Protein AF-A0A699Z6Q1-F1 (afdb_monomer_lite)

InterPro domains:
  IPR018490 Cyclic nucleotide-binding domain superfamily [SSF51206] (8-83)
  IPR045319 Potassium channel KAT/AKT [PTHR45743] (1-83)

Radius of gyration: 18.36 Å; chains: 1; bounding box: 39×44×39 Å

pLDDT: mean 79.79, std 11.9, range [42.22, 92.56]

Foldseek 3Di:
DPPVVVVVLVVVLVVVLVVLVVVCVVVVPDPVVSVVVNVVSVVVSVVPDDPPCVVLVVDDPVVSVVVCCVVCVVVLCPDPVNVPVD

Sequence (86 aa):
MLIIKGDKRMERFRDKRTQLSSFAKKMAVPQVLTASMQEHLEMEHKSDQAPDEQVLSIYPSCLRRAVMRHIYGNALRMCYLFRWGR

Organism: Haematococcus lacustris (NCBI:txid44745)

Secondary structure (DSSP, 8-state):
--HHHHHHHHHHHHHHHHHHHHHHHHTT--HHHHHHHHHHHHHHHHT-PPPHHHHHTSS-HHHHHHHHHHHHHHHHHHSGGGSS--

Structure (mmCIF, N/CA/C/O backbone):
data_AF-A0A699Z6Q1-F1
#
_entry.id   AF-A0A699Z6Q1-F1
#
loop_
_atom_site.group_PDB
_atom_site.id
_atom_site.type_symbol
_atom_site.label_atom_id
_atom_site.label_alt_id
_atom_site.label_comp_id
_atom_site.label_asym_id
_atom_site.label_entity_id
_atom_site.label_se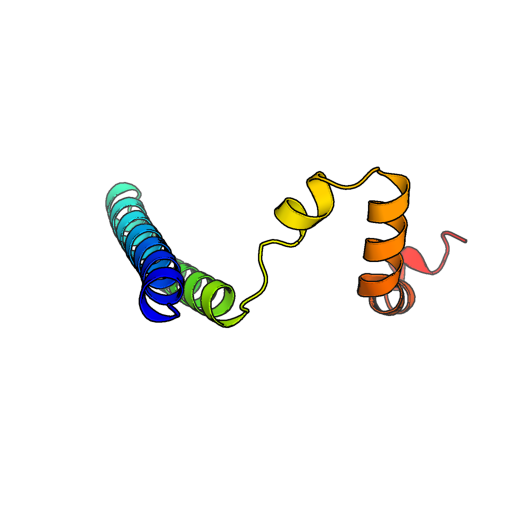q_id
_atom_site.pdbx_PDB_ins_code
_atom_site.Cartn_x
_atom_site.Cartn_y
_atom_site.Cartn_z
_atom_site.occupancy
_atom_site.B_iso_or_equiv
_atom_site.auth_seq_id
_atom_site.auth_comp_id
_atom_site.auth_asym_id
_atom_site.auth_atom_id
_atom_site.pdbx_PDB_model_num
ATOM 1 N N . MET A 1 1 ? 24.976 13.765 -0.267 1.00 42.22 1 MET A N 1
ATOM 2 C CA . MET A 1 1 ? 23.601 14.320 -0.279 1.00 42.22 1 MET A CA 1
ATOM 3 C C . MET A 1 1 ? 22.590 13.225 0.105 1.00 42.22 1 MET A C 1
ATOM 5 O O . MET A 1 1 ? 21.783 12.811 -0.711 1.00 42.22 1 MET A O 1
ATOM 9 N N . LEU A 1 2 ? 22.676 12.697 1.335 1.00 48.25 2 LEU A N 1
ATOM 10 C CA . LEU A 1 2 ? 21.844 11.578 1.829 1.00 48.25 2 LEU A CA 1
ATOM 11 C C . LEU A 1 2 ? 20.713 12.037 2.765 1.00 48.25 2 LEU A C 1
ATOM 13 O O . LEU A 1 2 ? 19.678 11.384 2.846 1.00 48.25 2 LEU A O 1
ATOM 17 N N . ILE A 1 3 ? 20.884 13.199 3.401 1.00 52.62 3 ILE A N 1
ATOM 18 C CA . ILE A 1 3 ? 19.953 13.737 4.402 1.00 52.62 3 ILE A CA 1
ATOM 19 C C . ILE A 1 3 ? 18.590 14.058 3.762 1.00 52.62 3 ILE A C 1
ATOM 21 O O . ILE A 1 3 ? 17.558 13.652 4.275 1.00 52.62 3 ILE A O 1
ATOM 25 N N . ILE A 1 4 ? 18.577 14.646 2.562 1.00 54.38 4 ILE A N 1
ATOM 26 C CA . ILE A 1 4 ? 17.350 15.124 1.893 1.00 54.38 4 ILE A CA 1
ATOM 27 C C . ILE A 1 4 ? 16.432 13.974 1.427 1.00 54.38 4 ILE A C 1
ATOM 29 O O . ILE A 1 4 ? 15.216 14.139 1.341 1.00 54.38 4 ILE A O 1
ATOM 33 N N . LYS A 1 5 ? 16.985 12.795 1.101 1.00 53.75 5 LYS A N 1
ATOM 34 C CA . LYS A 1 5 ? 16.191 11.661 0.589 1.00 53.75 5 LYS A CA 1
ATOM 35 C C . LYS A 1 5 ? 15.539 10.860 1.722 1.00 53.75 5 LYS A C 1
ATOM 37 O O . LYS A 1 5 ? 14.406 10.415 1.560 1.00 53.75 5 LYS A O 1
ATOM 42 N N . GLY A 1 6 ? 16.226 10.731 2.863 1.00 56.38 6 GLY A N 1
ATOM 43 C CA . GLY A 1 6 ? 15.653 10.163 4.088 1.00 56.38 6 GLY A CA 1
ATOM 44 C C . GLY A 1 6 ? 14.562 11.057 4.682 1.00 56.38 6 GLY A C 1
ATOM 45 O O . GLY A 1 6 ? 13.518 10.556 5.096 1.00 56.38 6 GLY A O 1
ATOM 46 N N . ASP A 1 7 ? 14.759 12.376 4.617 1.00 66.56 7 ASP A N 1
ATOM 47 C CA . ASP A 1 7 ? 13.826 13.359 5.173 1.00 66.56 7 ASP A CA 1
ATOM 48 C C . ASP A 1 7 ? 12.469 13.341 4.454 1.00 66.56 7 ASP A C 1
ATOM 50 O O . ASP A 1 7 ? 11.438 13.150 5.086 1.00 66.56 7 ASP A O 1
ATOM 54 N N . LYS A 1 8 ? 12.455 13.340 3.112 1.00 73.69 8 LYS A N 1
ATOM 55 C CA . LYS A 1 8 ? 11.208 13.241 2.321 1.00 73.69 8 LYS A CA 1
ATOM 56 C C . LYS A 1 8 ? 10.407 11.962 2.585 1.00 73.69 8 LYS A C 1
ATOM 58 O O . LYS A 1 8 ? 9.186 11.937 2.427 1.00 73.69 8 LYS A O 1
ATOM 63 N N . ARG A 1 9 ? 11.079 10.859 2.925 1.00 71.25 9 ARG A N 1
ATOM 64 C CA . ARG A 1 9 ? 10.421 9.576 3.220 1.00 71.25 9 ARG A CA 1
ATOM 65 C C . ARG A 1 9 ? 9.787 9.596 4.609 1.00 71.25 9 ARG A C 1
ATOM 67 O O . ARG A 1 9 ? 8.668 9.110 4.777 1.00 71.25 9 ARG A O 1
ATOM 74 N N . MET A 1 10 ? 10.490 10.182 5.573 1.00 76.88 10 MET A N 1
ATOM 75 C CA . MET A 1 10 ? 10.001 10.401 6.931 1.00 76.88 10 MET A CA 1
ATOM 76 C C . MET A 1 10 ? 8.862 11.431 6.964 1.00 76.88 10 MET A C 1
ATOM 78 O O . MET A 1 10 ? 7.871 11.223 7.658 1.00 76.88 10 MET A O 1
ATOM 82 N N . GLU A 1 11 ? 8.960 12.494 6.167 1.00 82.31 11 GLU A N 1
ATOM 83 C CA . GLU A 1 11 ? 7.925 13.511 5.956 1.00 82.31 11 GLU A CA 1
ATOM 84 C C . GLU A 1 11 ? 6.622 12.865 5.470 1.00 82.31 11 GLU A C 1
ATOM 86 O O . GLU A 1 11 ? 5.609 12.918 6.162 1.00 82.31 11 GLU A O 1
ATOM 91 N N . ARG A 1 12 ? 6.672 12.100 4.369 1.00 82.19 12 ARG A N 1
ATOM 92 C CA . ARG A 1 12 ? 5.502 11.367 3.849 1.00 82.19 12 ARG A CA 1
ATOM 93 C C . ARG A 1 12 ? 4.901 10.395 4.863 1.00 82.19 12 ARG A C 1
ATOM 95 O O . ARG A 1 12 ? 3.688 10.197 4.885 1.00 82.19 12 ARG A O 1
ATOM 102 N N . PHE A 1 13 ? 5.734 9.745 5.673 1.00 82.38 13 PHE A N 1
ATOM 103 C CA . PHE A 1 13 ? 5.264 8.853 6.732 1.00 82.38 13 PHE A CA 1
ATOM 104 C C . PHE A 1 13 ? 4.517 9.622 7.829 1.00 82.38 13 PHE A C 1
ATOM 106 O O . PHE A 1 13 ? 3.422 9.217 8.229 1.00 82.38 13 PHE A O 1
ATOM 113 N N . ARG A 1 14 ? 5.065 10.757 8.276 1.00 85.62 14 ARG A N 1
ATOM 114 C CA . ARG A 1 14 ? 4.420 11.648 9.251 1.00 85.62 14 ARG A CA 1
ATOM 115 C C . ARG A 1 14 ? 3.102 12.207 8.721 1.00 85.62 14 ARG A C 1
ATOM 117 O O . ARG A 1 14 ? 2.115 12.210 9.461 1.00 85.62 14 ARG A O 1
ATOM 124 N N . ASP A 1 15 ? 3.052 12.585 7.449 1.00 88.69 15 ASP A N 1
ATOM 125 C CA . ASP A 1 15 ? 1.831 13.061 6.797 1.00 88.69 15 ASP A CA 1
ATOM 126 C C . ASP A 1 15 ? 0.751 11.980 6.787 1.00 88.69 15 ASP A C 1
ATOM 128 O O . ASP A 1 15 ? -0.362 12.211 7.264 1.00 88.69 15 ASP A O 1
ATOM 132 N N . LYS A 1 16 ? 1.088 10.764 6.332 1.00 86.75 16 LYS A N 1
ATOM 133 C CA . LYS A 1 16 ? 0.156 9.626 6.328 1.00 86.75 16 LYS A CA 1
ATOM 134 C C . LYS A 1 16 ? -0.349 9.293 7.735 1.00 86.75 16 LYS A C 1
ATOM 136 O O . LYS A 1 16 ? -1.542 9.062 7.914 1.00 86.75 16 LYS A O 1
ATOM 141 N N . ARG A 1 17 ? 0.520 9.314 8.753 1.00 87.81 17 ARG A N 1
ATOM 142 C CA . ARG A 1 17 ? 0.125 9.078 10.155 1.00 87.81 17 ARG A CA 1
ATOM 143 C C . ARG A 1 17 ? -0.834 10.157 10.669 1.00 87.81 17 ARG A C 1
ATOM 145 O O . ARG A 1 17 ? -1.797 9.847 11.371 1.00 87.81 17 ARG A O 1
ATOM 152 N N . THR A 1 18 ? -0.600 11.413 10.296 1.00 90.56 18 THR A N 1
ATOM 153 C CA . THR A 1 18 ? -1.459 12.545 10.673 1.00 90.56 18 THR A CA 1
ATOM 154 C C . THR A 1 18 ? -2.823 12.461 9.987 1.00 90.56 18 THR A C 1
ATOM 156 O O . THR A 1 18 ? -3.851 12.633 10.642 1.00 90.56 18 THR A O 1
ATOM 159 N N . GLN A 1 19 ? -2.845 12.114 8.698 1.00 90.69 19 GLN A N 1
ATOM 160 C CA . GLN A 1 19 ? -4.072 11.870 7.934 1.00 90.69 19 GLN A CA 1
ATOM 161 C C . GLN A 1 19 ? -4.872 10.684 8.483 1.00 90.69 19 GLN A C 1
ATOM 163 O O . GLN A 1 19 ? -6.094 10.747 8.571 1.00 90.69 19 GLN A O 1
ATOM 168 N N . LEU A 1 20 ? -4.199 9.615 8.912 1.00 88.62 20 LEU A N 1
ATOM 169 C CA . LEU A 1 20 ? -4.862 8.465 9.519 1.00 88.62 20 LEU A CA 1
ATOM 170 C C . LEU A 1 20 ? -5.516 8.830 10.857 1.00 88.62 20 LEU A C 1
ATOM 172 O O . LEU A 1 20 ? -6.645 8.432 11.130 1.00 88.62 20 LEU A O 1
ATOM 176 N N . SER A 1 21 ? -4.833 9.640 11.669 1.00 88.19 21 SER A N 1
ATOM 177 C CA . SER A 1 21 ? -5.378 10.162 12.926 1.00 88.19 21 SER A CA 1
ATOM 178 C C . SER A 1 21 ? -6.591 11.071 12.697 1.00 88.19 21 SER A C 1
ATOM 180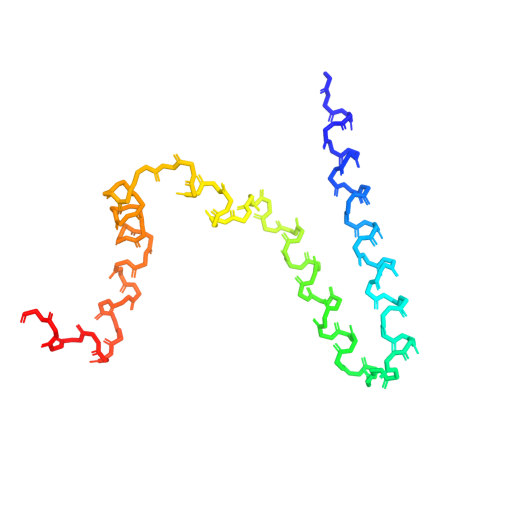 O O . SER A 1 21 ? -7.597 10.948 13.398 1.00 88.19 21 SER A O 1
ATOM 182 N N . SER A 1 22 ? -6.543 11.958 11.697 1.00 90.12 22 SER A N 1
ATOM 183 C CA . SER A 1 22 ? -7.681 12.826 11.371 1.00 90.12 22 SER A CA 1
ATOM 184 C C . SER A 1 22 ? -8.863 12.036 10.801 1.00 90.12 22 SER A C 1
ATOM 186 O O . SER A 1 22 ? -10.006 12.297 11.179 1.00 90.12 22 SER A O 1
ATOM 188 N N . PHE A 1 23 ? -8.601 11.023 9.974 1.00 90.00 23 PHE A N 1
ATOM 189 C CA . PHE A 1 23 ? -9.613 10.100 9.465 1.00 90.00 23 PHE A CA 1
ATOM 190 C C . PHE A 1 23 ? -10.279 9.305 10.591 1.00 90.00 23 PHE A C 1
ATOM 192 O O . PHE A 1 23 ? -11.507 9.289 10.679 1.00 90.00 23 PHE A O 1
ATOM 199 N N . ALA A 1 24 ? -9.487 8.710 11.486 1.00 88.94 24 ALA A N 1
ATOM 200 C CA . ALA A 1 24 ? -9.994 7.928 12.609 1.00 88.94 24 ALA A CA 1
ATOM 201 C C . ALA A 1 24 ? -10.912 8.761 13.515 1.00 88.94 24 ALA A C 1
ATOM 203 O O . ALA A 1 24 ? -11.986 8.299 13.900 1.00 88.94 24 ALA A O 1
ATOM 204 N N . LYS A 1 25 ? -10.534 10.021 13.779 1.00 89.12 25 LYS A N 1
ATOM 205 C CA . LYS A 1 25 ? -11.361 10.976 14.531 1.00 89.12 25 LYS A CA 1
ATOM 206 C C . LYS A 1 25 ? -12.650 11.340 13.796 1.00 89.12 25 LYS A C 1
ATOM 208 O O . LYS A 1 25 ? -13.707 11.366 14.413 1.00 89.12 25 LYS A O 1
ATOM 213 N N . LYS A 1 26 ? -12.575 11.611 12.488 1.00 92.56 26 LYS A N 1
ATOM 214 C CA . LYS A 1 26 ? -13.734 12.021 11.679 1.00 92.56 26 LYS A CA 1
ATOM 215 C C . LYS A 1 26 ? -14.766 10.903 11.523 1.00 92.56 26 LYS A C 1
ATOM 217 O O . LYS A 1 26 ? -15.959 11.176 11.521 1.00 92.56 26 LYS A O 1
ATOM 222 N N . MET A 1 27 ? -14.303 9.666 11.374 1.00 90.25 27 MET A N 1
ATOM 223 C CA . MET A 1 27 ? -15.143 8.494 11.102 1.00 90.25 27 MET A CA 1
ATOM 224 C C . MET A 1 27 ? -15.481 7.692 12.369 1.00 90.25 27 MET A C 1
ATOM 226 O O . MET A 1 27 ? -16.065 6.620 12.255 1.00 90.25 27 MET A O 1
ATOM 230 N N . ALA A 1 28 ? -15.105 8.185 13.558 1.00 88.75 28 ALA A N 1
ATOM 231 C CA . ALA A 1 28 ? -15.284 7.499 14.843 1.00 88.75 28 ALA A CA 1
ATOM 232 C C . ALA A 1 28 ? -14.797 6.035 14.812 1.00 88.75 28 ALA A C 1
ATOM 234 O O . ALA A 1 28 ? -15.463 5.118 15.295 1.00 88.75 28 ALA A O 1
ATOM 235 N N . VAL A 1 29 ? -13.627 5.812 14.206 1.00 87.56 29 VAL A N 1
ATOM 236 C CA . VAL A 1 29 ? -13.056 4.472 14.046 1.00 87.56 29 VAL A CA 1
ATOM 237 C C . VAL A 1 29 ? -12.706 3.903 15.427 1.00 87.56 29 VAL A C 1
ATOM 239 O O . VAL A 1 29 ? -12.081 4.602 16.230 1.00 87.56 29 VAL A O 1
ATOM 242 N N . PRO A 1 30 ? -13.052 2.635 15.725 1.00 91.56 30 PRO A N 1
ATOM 243 C CA . PRO A 1 30 ? -12.688 2.001 16.985 1.00 91.56 30 PRO A CA 1
ATOM 244 C C . PRO A 1 30 ? -11.181 2.068 17.255 1.00 91.56 30 PRO A C 1
ATOM 246 O O . PRO A 1 30 ? -10.359 1.924 16.345 1.00 91.56 30 PRO A O 1
ATOM 249 N N . GLN A 1 31 ? -10.806 2.238 18.524 1.00 86.00 31 GLN A N 1
ATOM 250 C CA . GLN A 1 31 ? -9.397 2.368 18.922 1.00 86.00 31 GLN A CA 1
ATOM 251 C C . GLN A 1 31 ? -8.567 1.142 18.521 1.00 86.00 31 GLN A C 1
ATOM 253 O O . GLN A 1 31 ? -7.441 1.289 18.057 1.00 86.00 31 GLN A O 1
ATOM 258 N N . VAL A 1 32 ? -9.158 -0.053 18.610 1.00 90.06 32 VAL A N 1
ATOM 259 C CA . VAL A 1 32 ? -8.526 -1.318 18.204 1.00 90.06 32 VAL A CA 1
ATOM 260 C C . VAL A 1 32 ? -8.176 -1.314 16.713 1.00 90.06 32 VAL A C 1
ATOM 262 O O . VAL A 1 32 ? -7.056 -1.648 16.333 1.00 90.06 32 VAL A O 1
ATOM 265 N N . LEU A 1 33 ? -9.108 -0.876 15.862 1.00 88.12 33 LEU A N 1
ATOM 266 C CA . LEU A 1 33 ? -8.878 -0.792 14.421 1.00 88.12 33 LEU A CA 1
ATOM 267 C C . LEU A 1 33 ? -7.855 0.301 14.091 1.00 88.12 33 LEU A C 1
ATOM 269 O O . LEU A 1 33 ? -6.966 0.090 13.274 1.00 88.12 33 LEU A O 1
ATOM 273 N N . THR A 1 34 ? -7.917 1.437 14.787 1.00 88.88 34 THR A N 1
ATOM 274 C CA . THR A 1 34 ? -6.938 2.523 14.633 1.00 88.88 34 THR A CA 1
ATOM 275 C C . THR A 1 34 ? -5.519 2.057 14.973 1.00 88.88 34 THR A C 1
ATOM 277 O O . THR A 1 34 ? -4.583 2.393 14.250 1.00 88.88 34 THR A O 1
ATOM 280 N N . ALA A 1 35 ? -5.355 1.256 16.031 1.00 88.62 35 ALA A N 1
ATOM 281 C CA . ALA A 1 35 ? -4.066 0.684 16.413 1.00 88.62 35 ALA A CA 1
ATOM 282 C C . ALA A 1 35 ? -3.529 -0.273 15.336 1.00 88.62 35 ALA A C 1
ATOM 284 O O . ALA A 1 35 ? -2.388 -0.125 14.906 1.00 88.62 35 ALA A O 1
ATOM 285 N N . SER A 1 36 ? -4.374 -1.175 14.824 1.00 90.56 36 SER A N 1
ATOM 286 C CA . SER A 1 36 ? -3.997 -2.086 13.733 1.00 90.56 36 SER A CA 1
ATOM 287 C C . SER A 1 36 ? -3.592 -1.332 12.458 1.00 90.56 36 SER A C 1
ATOM 289 O O . SER A 1 36 ? -2.598 -1.666 11.814 1.00 90.56 36 SER A O 1
ATOM 291 N N . MET A 1 37 ? -4.307 -0.258 12.115 1.00 89.06 37 MET A N 1
ATOM 292 C CA . MET A 1 37 ? -3.964 0.573 10.961 1.00 89.06 37 MET A CA 1
ATOM 293 C C . MET A 1 37 ? -2.628 1.311 11.140 1.00 89.06 37 MET A C 1
ATOM 295 O O . MET A 1 37 ? -1.878 1.464 10.176 1.00 89.06 37 MET A O 1
ATOM 299 N N . GLN A 1 38 ? -2.313 1.767 12.356 1.00 88.81 38 GLN A N 1
ATOM 300 C CA . GLN A 1 38 ? -1.018 2.381 12.662 1.00 88.81 38 GLN A CA 1
ATOM 301 C C . GLN A 1 38 ? 0.122 1.366 12.564 1.00 88.81 38 GLN A C 1
ATOM 303 O O . GLN A 1 38 ? 1.142 1.665 11.947 1.00 88.81 38 GLN A O 1
ATOM 308 N N . GLU A 1 39 ? -0.069 0.164 13.106 1.00 88.81 39 GLU A N 1
ATOM 309 C CA . GLU A 1 39 ? 0.908 -0.924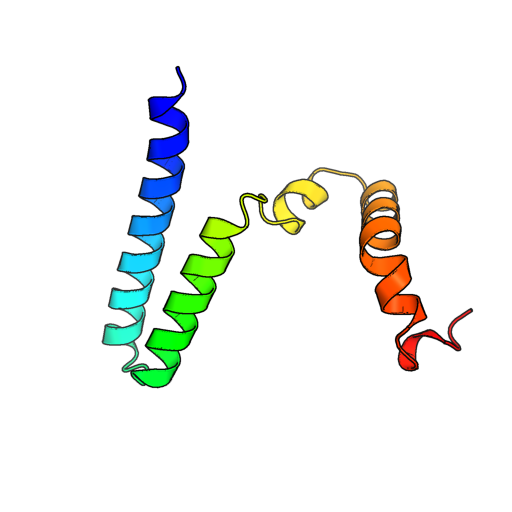 13.031 1.00 88.81 39 GLU A CA 1
ATOM 310 C C . GLU A 1 39 ? 1.212 -1.307 11.576 1.00 88.81 39 GLU A C 1
ATOM 312 O O . GLU A 1 39 ? 2.375 -1.409 11.182 1.00 88.81 39 GLU A O 1
ATOM 317 N N . HIS A 1 40 ? 0.179 -1.433 10.740 1.00 88.31 40 HIS A N 1
ATOM 318 C CA . HIS A 1 40 ? 0.351 -1.698 9.313 1.00 88.31 40 HIS A CA 1
ATOM 319 C C . HIS A 1 40 ? 1.173 -0.603 8.612 1.00 88.31 40 HIS A C 1
ATOM 321 O O . HIS A 1 40 ? 2.089 -0.900 7.845 1.00 88.31 40 HIS A O 1
ATOM 327 N N . LEU A 1 41 ? 0.895 0.665 8.922 1.00 86.62 41 LEU A N 1
ATOM 328 C CA . LEU A 1 41 ? 1.593 1.818 8.351 1.00 86.62 41 LEU A CA 1
ATOM 329 C C . LEU A 1 41 ? 3.073 1.867 8.787 1.00 86.62 41 LEU A C 1
ATOM 331 O O . LEU A 1 41 ? 3.942 2.253 8.002 1.00 86.62 41 LEU A O 1
ATOM 335 N N . GLU A 1 42 ? 3.382 1.428 10.009 1.00 86.12 42 GLU A N 1
ATOM 336 C CA . GLU A 1 42 ? 4.756 1.257 10.496 1.00 86.12 42 GLU A CA 1
ATOM 337 C C . GLU A 1 42 ? 5.489 0.100 9.805 1.00 86.12 42 GLU A C 1
ATOM 339 O O . GLU A 1 42 ? 6.661 0.250 9.447 1.00 86.12 42 GLU A O 1
ATOM 344 N N . MET A 1 43 ? 4.815 -1.030 9.572 1.00 84.56 43 MET A N 1
ATOM 345 C CA . MET A 1 43 ? 5.384 -2.158 8.827 1.00 84.56 43 MET A CA 1
ATOM 346 C C . MET A 1 43 ? 5.694 -1.788 7.374 1.00 84.56 43 MET A C 1
ATOM 348 O O . MET A 1 43 ? 6.805 -2.037 6.905 1.00 84.56 43 MET A O 1
ATOM 352 N N . GLU A 1 44 ? 4.765 -1.122 6.685 1.00 81.88 44 GLU A N 1
ATOM 353 C CA . GLU A 1 44 ? 4.979 -0.597 5.330 1.00 81.88 44 GLU A CA 1
ATOM 354 C C . GLU A 1 44 ? 6.200 0.334 5.263 1.00 81.88 44 GLU A C 1
ATOM 356 O O . GLU A 1 44 ? 7.018 0.245 4.347 1.00 81.88 44 GLU A O 1
ATOM 361 N N . HIS A 1 45 ? 6.376 1.213 6.256 1.00 77.88 45 HIS A N 1
ATOM 362 C CA . HIS A 1 45 ? 7.535 2.103 6.297 1.00 77.88 45 HIS A CA 1
ATOM 363 C C . HIS A 1 45 ? 8.851 1.355 6.554 1.00 77.88 45 HIS A C 1
ATOM 365 O O . HIS A 1 45 ? 9.880 1.694 5.966 1.00 77.88 45 HIS A O 1
ATOM 371 N N . LYS A 1 46 ? 8.847 0.317 7.393 1.00 77.88 46 LYS A N 1
ATOM 372 C CA . LYS A 1 46 ? 10.041 -0.510 7.641 1.00 77.88 46 LYS A CA 1
ATOM 373 C C . LYS A 1 46 ? 10.440 -1.356 6.432 1.00 77.88 46 LYS A C 1
ATOM 375 O O . LYS A 1 46 ? 11.622 -1.632 6.273 1.00 77.88 46 LYS A O 1
ATOM 380 N N . SER A 1 47 ? 9.486 -1.714 5.571 1.00 70.94 47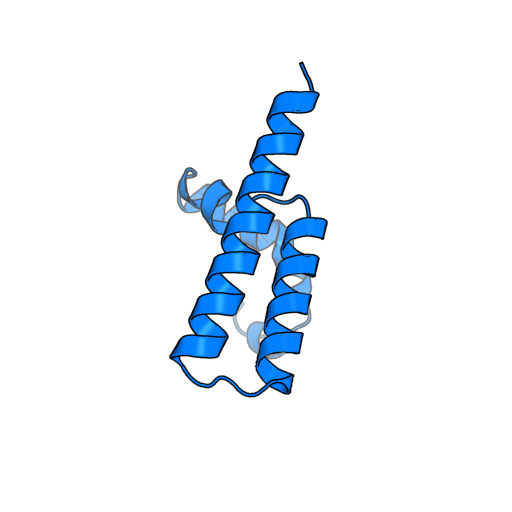 SER A N 1
ATOM 381 C CA . SER A 1 47 ? 9.709 -2.598 4.420 1.00 70.94 47 SER A CA 1
ATOM 382 C C . SER A 1 47 ? 10.694 -2.049 3.368 1.00 70.94 47 SER A C 1
ATOM 384 O O . SER A 1 47 ? 11.212 -2.825 2.581 1.00 70.94 47 SER A O 1
ATOM 386 N N . ASP A 1 48 ? 11.008 -0.743 3.350 1.00 59.72 48 ASP A N 1
ATOM 387 C CA . ASP A 1 48 ? 11.913 -0.031 2.398 1.00 59.72 48 ASP A CA 1
ATOM 388 C C . ASP A 1 48 ? 11.620 -0.197 0.891 1.00 59.72 48 ASP A C 1
ATOM 390 O O . ASP A 1 48 ? 12.093 0.586 0.070 1.00 59.72 48 ASP A O 1
ATOM 394 N N . GLN A 1 49 ? 10.765 -1.142 0.515 1.00 60.81 49 GLN A N 1
ATOM 395 C CA . GLN A 1 49 ? 10.325 -1.378 -0.847 1.00 60.81 49 GLN A CA 1
ATOM 396 C C . GLN A 1 49 ? 9.352 -0.268 -1.266 1.00 60.81 49 GLN A C 1
ATOM 398 O O . GLN A 1 49 ? 8.419 0.092 -0.540 1.00 60.81 49 GLN A O 1
ATOM 403 N N . ALA A 1 50 ? 9.566 0.288 -2.460 1.00 61.78 50 ALA A N 1
ATOM 404 C CA . ALA A 1 50 ? 8.497 0.994 -3.155 1.00 61.78 50 ALA A CA 1
ATOM 405 C C . ALA A 1 50 ? 7.349 -0.001 -3.387 1.00 61.78 50 ALA A C 1
ATOM 407 O O . ALA A 1 50 ? 7.636 -1.176 -3.611 1.00 61.78 50 ALA A O 1
ATOM 408 N N . PRO A 1 51 ? 6.076 0.430 -3.344 1.00 64.69 51 PRO A N 1
ATOM 409 C CA . PRO A 1 51 ? 4.973 -0.492 -3.570 1.00 64.69 51 PRO A CA 1
ATOM 410 C C . PRO A 1 51 ? 5.182 -1.192 -4.916 1.00 64.69 51 PRO A C 1
ATOM 412 O O . PRO A 1 51 ? 5.348 -0.519 -5.939 1.00 64.69 51 PRO A O 1
ATOM 415 N N . ASP A 1 52 ? 5.202 -2.527 -4.905 1.00 65.81 52 ASP A N 1
ATOM 416 C CA . ASP A 1 52 ? 5.528 -3.359 -6.073 1.00 65.81 52 ASP A CA 1
ATOM 417 C C . ASP A 1 52 ? 4.697 -2.954 -7.295 1.00 65.81 52 ASP A C 1
ATOM 419 O O . ASP A 1 52 ? 5.190 -2.895 -8.419 1.00 65.81 52 ASP A O 1
ATOM 423 N N . GLU A 1 53 ? 3.443 -2.569 -7.072 1.00 65.69 53 GLU A N 1
ATOM 424 C CA . GLU A 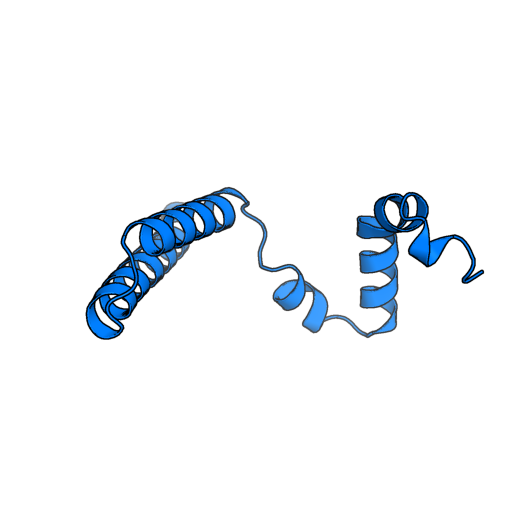1 53 ? 2.523 -2.088 -8.100 1.00 65.69 53 GLU A CA 1
ATOM 425 C C . GLU A 1 53 ? 3.003 -0.798 -8.796 1.00 65.69 53 GLU A C 1
ATOM 427 O O . GLU A 1 53 ? 2.899 -0.662 -10.019 1.00 65.69 53 GLU A O 1
ATOM 432 N N . GLN A 1 54 ? 3.618 0.130 -8.057 1.00 71.50 54 GLN A N 1
ATOM 433 C CA . GLN A 1 54 ? 4.167 1.364 -8.620 1.00 71.50 54 GLN A CA 1
ATOM 434 C C . GLN A 1 54 ? 5.419 1.094 -9.461 1.00 71.50 54 GLN A C 1
ATOM 436 O O . GLN A 1 54 ? 5.599 1.719 -10.502 1.00 71.50 54 GLN A O 1
ATOM 441 N N . VAL A 1 55 ? 6.258 0.139 -9.056 1.00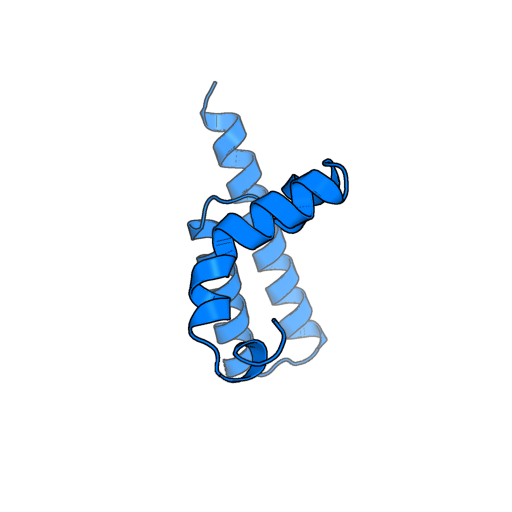 75.38 55 VAL A N 1
ATOM 442 C CA . VAL A 1 55 ? 7.464 -0.235 -9.812 1.00 75.38 55 VAL A CA 1
ATOM 443 C C . VAL A 1 55 ? 7.095 -1.036 -11.063 1.00 75.38 55 VAL A C 1
ATOM 445 O O . VAL A 1 55 ? 7.638 -0.812 -12.145 1.00 75.38 55 VAL A O 1
ATOM 448 N N . LEU A 1 56 ? 6.142 -1.958 -10.938 1.00 78.25 56 LEU A N 1
ATOM 449 C CA . LEU A 1 56 ? 5.772 -2.906 -11.987 1.00 78.25 56 LEU A CA 1
ATOM 450 C C . LEU A 1 56 ? 4.816 -2.335 -13.041 1.00 78.25 56 LEU A C 1
ATOM 452 O O . LEU A 1 56 ? 4.684 -2.914 -14.126 1.00 78.25 56 LEU A O 1
ATOM 456 N N . SER A 1 57 ? 4.141 -1.221 -12.751 1.00 79.94 57 SER A N 1
ATOM 457 C CA . SER A 1 57 ? 3.218 -0.568 -13.689 1.00 79.94 57 SER A CA 1
ATOM 458 C C . SER A 1 57 ? 3.931 0.039 -14.902 1.00 79.94 57 SER A C 1
ATOM 460 O O . SER A 1 57 ? 3.372 0.023 -15.997 1.00 79.94 57 SER A O 1
ATOM 462 N N . ILE A 1 58 ? 5.187 0.469 -14.739 1.00 86.88 58 ILE A N 1
ATOM 463 C CA . ILE A 1 58 ? 6.023 1.059 -15.799 1.00 86.88 58 ILE A CA 1
ATOM 464 C C . ILE A 1 58 ? 6.411 0.010 -16.857 1.00 86.88 58 ILE A C 1
ATOM 466 O O . ILE A 1 58 ? 6.606 0.329 -18.029 1.00 86.88 58 ILE A O 1
ATOM 470 N N . TYR A 1 59 ? 6.507 -1.261 -16.460 1.00 83.06 59 TYR A N 1
ATOM 471 C CA . TYR A 1 59 ? 6.955 -2.333 -17.343 1.00 83.06 59 TYR A CA 1
ATOM 472 C C . TYR A 1 59 ? 5.809 -2.941 -18.167 1.00 83.06 59 TYR A C 1
ATOM 474 O O . TYR A 1 59 ? 4.690 -3.074 -17.667 1.00 83.06 59 TYR A O 1
ATOM 482 N N . PRO A 1 60 ? 6.079 -3.407 -19.402 1.00 88.94 60 PRO A N 1
ATOM 483 C CA . PRO A 1 60 ? 5.129 -4.165 -20.213 1.00 88.94 60 PRO A CA 1
ATOM 484 C C . PRO A 1 60 ? 4.568 -5.404 -19.503 1.00 88.94 60 PRO A C 1
ATOM 486 O O . PRO A 1 60 ? 5.232 -6.042 -18.681 1.00 88.94 60 PRO A O 1
ATOM 489 N N . SER A 1 61 ? 3.355 -5.810 -19.894 1.00 86.44 61 SER A N 1
ATOM 490 C CA . SER A 1 61 ? 2.619 -6.911 -19.251 1.00 86.44 61 SER A CA 1
ATOM 491 C C . SER A 1 61 ? 3.387 -8.240 -19.221 1.00 86.44 61 SER A C 1
ATOM 493 O O . SER A 1 61 ? 3.256 -9.002 -18.264 1.00 86.44 61 SER A O 1
ATOM 495 N N . CYS A 1 62 ? 4.229 -8.518 -20.221 1.00 86.88 62 CYS A N 1
ATOM 496 C CA . CYS A 1 62 ? 5.061 -9.722 -20.266 1.00 86.88 62 CYS A CA 1
ATOM 497 C C . CYS A 1 62 ? 6.120 -9.755 -19.157 1.00 86.88 62 CYS A C 1
ATOM 499 O O . CYS A 1 62 ? 6.241 -10.769 -18.471 1.00 86.88 62 CYS A O 1
ATOM 501 N N . LEU A 1 63 ? 6.835 -8.646 -18.940 1.00 85.81 63 LEU A N 1
ATOM 502 C CA . LEU A 1 63 ? 7.845 -8.543 -17.883 1.00 85.81 63 LEU A CA 1
ATOM 503 C C . LEU A 1 63 ? 7.193 -8.575 -16.503 1.00 85.81 63 LEU A C 1
ATOM 505 O O . LEU A 1 63 ? 7.642 -9.312 -15.631 1.00 85.81 63 LEU A O 1
ATOM 509 N N . ARG A 1 64 ? 6.064 -7.879 -16.337 1.00 86.56 64 ARG A N 1
ATOM 510 C CA . ARG A 1 64 ? 5.283 -7.920 -15.096 1.00 86.56 64 ARG A CA 1
ATOM 511 C C . ARG A 1 64 ? 4.879 -9.344 -14.717 1.00 86.56 64 ARG A C 1
ATOM 513 O O . ARG A 1 64 ? 5.086 -9.761 -13.584 1.00 86.56 64 ARG A O 1
ATOM 520 N N . ARG A 1 65 ? 4.360 -10.122 -15.674 1.00 85.62 65 ARG A N 1
ATOM 521 C CA . ARG A 1 65 ? 4.008 -11.537 -15.457 1.00 85.62 65 ARG A CA 1
ATOM 522 C C . ARG A 1 65 ? 5.222 -12.397 -15.103 1.00 85.62 65 ARG A C 1
ATOM 524 O O . ARG A 1 65 ? 5.095 -13.282 -14.262 1.00 85.62 65 ARG A O 1
ATOM 531 N N . ALA A 1 66 ? 6.374 -12.158 -15.731 1.00 86.75 66 ALA A N 1
ATOM 532 C CA . ALA A 1 66 ? 7.601 -12.898 -15.444 1.00 86.75 66 ALA A CA 1
ATOM 533 C C . ALA A 1 66 ? 8.112 -12.625 -14.021 1.00 86.75 66 ALA A C 1
ATOM 535 O O . ALA A 1 66 ? 8.395 -13.572 -13.288 1.00 86.75 66 ALA A O 1
ATOM 536 N N . VAL A 1 67 ? 8.145 -11.355 -13.607 1.00 86.81 67 VAL A N 1
ATOM 537 C CA . VAL A 1 67 ? 8.556 -10.948 -12.255 1.00 86.81 67 VAL A CA 1
ATOM 538 C C . VAL A 1 67 ? 7.595 -11.502 -11.203 1.00 86.81 67 VAL A C 1
ATOM 540 O O . VAL A 1 67 ? 8.035 -12.163 -10.266 1.00 86.81 67 VAL A O 1
ATOM 543 N N . MET A 1 68 ? 6.282 -11.351 -11.402 1.00 84.00 68 MET A N 1
ATOM 544 C CA . MET A 1 68 ? 5.275 -11.915 -10.492 1.00 84.00 68 MET A CA 1
ATOM 545 C C . MET A 1 68 ? 5.400 -13.438 -10.363 1.00 84.00 68 MET A C 1
ATOM 547 O O . MET A 1 68 ? 5.315 -13.983 -9.265 1.00 84.00 68 MET A O 1
ATOM 551 N N . ARG A 1 69 ? 5.648 -14.145 -11.474 1.00 85.50 69 ARG A N 1
ATOM 552 C CA . ARG A 1 69 ? 5.877 -15.597 -11.457 1.00 85.50 69 ARG A CA 1
ATOM 553 C C . ARG A 1 69 ? 7.161 -15.968 -10.718 1.00 85.50 69 ARG A C 1
ATOM 555 O O . ARG A 1 69 ? 7.200 -17.031 -10.111 1.00 85.50 69 ARG A O 1
ATOM 562 N N . HIS A 1 70 ? 8.196 -15.137 -10.770 1.00 86.88 70 HIS A N 1
ATOM 563 C CA . HIS A 1 70 ? 9.436 -15.384 -10.042 1.00 86.88 70 HIS A CA 1
ATOM 564 C C . HIS A 1 70 ? 9.251 -15.203 -8.528 1.00 86.88 70 HIS A C 1
ATOM 566 O O . HIS A 1 70 ? 9.620 -16.092 -7.767 1.00 86.88 70 HIS A O 1
ATOM 572 N N . ILE A 1 71 ? 8.608 -14.109 -8.107 1.00 84.44 71 ILE A N 1
ATOM 573 C CA . ILE A 1 71 ? 8.392 -13.776 -6.690 1.00 84.44 71 ILE A CA 1
ATOM 574 C C . ILE A 1 71 ? 7.391 -14.743 -6.043 1.00 84.44 71 ILE A C 1
ATOM 576 O O . ILE A 1 71 ? 7.673 -15.355 -5.016 1.00 84.44 71 ILE A O 1
ATOM 580 N N . TYR A 1 72 ? 6.227 -14.931 -6.667 1.00 84.31 72 TYR A N 1
ATOM 581 C CA . TYR A 1 72 ? 5.120 -15.688 -6.075 1.00 84.31 72 TYR A CA 1
ATOM 582 C C . TYR A 1 72 ? 5.022 -17.130 -6.574 1.00 84.31 72 TYR A C 1
ATOM 584 O O . TYR A 1 72 ? 4.201 -17.898 -6.077 1.00 84.31 72 TYR A O 1
ATOM 592 N N . GLY A 1 73 ? 5.846 -17.544 -7.540 1.00 84.00 73 GLY A N 1
ATOM 593 C CA . GLY A 1 73 ? 5.730 -18.861 -8.172 1.00 84.00 73 GLY A CA 1
ATOM 594 C C . GLY A 1 73 ? 5.856 -20.025 -7.195 1.00 84.00 73 GLY A C 1
ATOM 595 O O . GLY A 1 73 ? 5.124 -21.005 -7.320 1.00 84.00 73 GLY A O 1
ATOM 596 N N . ASN A 1 74 ? 6.737 -19.912 -6.200 1.00 83.44 74 ASN A N 1
ATOM 597 C CA . ASN A 1 74 ? 6.882 -20.940 -5.170 1.00 83.44 74 ASN A CA 1
ATOM 598 C C . ASN A 1 74 ? 5.693 -20.959 -4.205 1.00 83.44 74 ASN A C 1
ATOM 600 O O . ASN A 1 74 ? 5.175 -22.034 -3.914 1.00 83.44 74 ASN A O 1
ATOM 604 N N . ALA A 1 75 ? 5.208 -19.790 -3.776 1.00 83.75 75 ALA A N 1
ATOM 605 C CA . ALA A 1 75 ? 4.030 -19.693 -2.916 1.00 83.75 75 ALA A CA 1
ATOM 606 C C . ALA A 1 75 ? 2.788 -20.287 -3.603 1.00 83.75 75 ALA A C 1
ATOM 608 O O . ALA A 1 75 ? 2.097 -21.126 -3.031 1.00 83.75 75 ALA A O 1
ATOM 609 N N . LEU A 1 76 ? 2.567 -19.943 -4.875 1.00 84.56 76 LEU A N 1
ATOM 610 C CA . LEU A 1 76 ? 1.442 -20.446 -5.665 1.00 84.56 76 LEU A CA 1
ATOM 611 C C . LEU A 1 76 ? 1.507 -21.961 -5.888 1.00 84.56 76 LEU A C 1
ATOM 613 O O . LEU A 1 76 ? 0.472 -22.617 -5.888 1.00 84.56 76 LEU A O 1
ATOM 617 N N . ARG A 1 77 ? 2.706 -22.541 -6.036 1.00 82.44 77 ARG A N 1
ATOM 618 C CA . ARG A 1 77 ? 2.878 -24.001 -6.161 1.00 82.44 77 ARG A CA 1
ATOM 619 C C . ARG A 1 77 ? 2.509 -24.762 -4.888 1.00 82.44 77 ARG A C 1
ATOM 621 O O . ARG A 1 77 ? 2.103 -25.916 -4.989 1.00 82.44 77 ARG A O 1
ATOM 628 N N . MET A 1 78 ? 2.653 -24.139 -3.719 1.00 82.00 78 MET A N 1
ATOM 629 C CA . MET A 1 78 ? 2.282 -24.745 -2.436 1.00 82.00 78 MET A CA 1
ATOM 630 C C . MET A 1 78 ? 0.785 -24.610 -2.125 1.00 82.00 78 MET A C 1
ATOM 632 O O . MET A 1 78 ? 0.260 -25.336 -1.283 1.00 82.00 78 MET A O 1
ATOM 636 N N . CYS A 1 79 ? 0.070 -23.727 -2.822 1.00 85.44 79 CYS A N 1
ATOM 637 C CA . CYS A 1 79 ? -1.372 -23.585 -2.681 1.00 85.44 79 CYS A CA 1
ATOM 638 C C . CYS A 1 79 ? -2.119 -24.676 -3.463 1.00 85.44 79 CYS A C 1
ATOM 640 O O . CYS A 1 79 ? -2.023 -24.771 -4.687 1.00 85.44 79 CYS A O 1
ATOM 642 N N . TYR A 1 80 ? -2.949 -25.454 -2.763 1.00 84.31 80 TYR A N 1
ATOM 643 C CA . TYR A 1 80 ? -3.746 -26.534 -3.359 1.00 84.31 80 TYR A CA 1
ATOM 644 C C . TYR A 1 80 ? -4.683 -26.055 -4.486 1.00 84.31 80 TYR A C 1
ATOM 646 O O . TYR A 1 80 ? -4.921 -26.800 -5.435 1.00 84.31 80 TYR A O 1
ATOM 654 N N . LEU A 1 81 ? -5.159 -24.804 -4.415 1.00 86.19 81 LEU A N 1
ATOM 655 C CA . LEU A 1 81 ? -6.036 -24.181 -5.416 1.00 86.19 81 LEU A CA 1
ATOM 656 C C . LEU A 1 81 ? -5.391 -24.090 -6.807 1.00 86.19 81 LEU A C 1
ATOM 658 O O . LEU A 1 81 ? -6.081 -24.208 -7.812 1.00 86.19 81 LEU A O 1
ATOM 662 N N . PHE A 1 82 ? -4.068 -23.924 -6.878 1.00 80.06 82 PHE A N 1
ATOM 663 C CA . PHE A 1 82 ? -3.337 -23.779 -8.141 1.00 80.06 82 PHE A CA 1
ATOM 664 C C . PHE A 1 82 ? -2.659 -25.081 -8.591 1.00 80.06 82 PHE A C 1
ATOM 666 O O . PHE A 1 82 ? -1.919 -25.089 -9.576 1.00 80.06 82 PHE A O 1
ATOM 673 N N . ARG A 1 83 ? -2.914 -26.197 -7.894 1.00 70.56 83 ARG A N 1
ATOM 674 C CA . ARG A 1 83 ? -2.280 -27.497 -8.166 1.00 70.56 83 ARG A CA 1
ATOM 675 C C . ARG A 1 83 ? -2.786 -28.164 -9.449 1.00 70.56 83 ARG A C 1
ATOM 677 O O . ARG A 1 83 ? -2.053 -28.949 -10.037 1.00 70.56 83 ARG A O 1
ATOM 684 N N . TRP A 1 84 ? -4.005 -27.838 -9.876 1.00 62.56 84 TRP A N 1
ATOM 685 C CA . TRP A 1 84 ? -4.713 -28.510 -10.976 1.00 62.56 84 TRP A CA 1
ATOM 686 C C . TRP A 1 84 ? -4.870 -27.658 -12.243 1.00 62.56 84 TRP A C 1
ATOM 688 O O . TRP A 1 84 ? -5.467 -28.107 -13.211 1.00 62.56 84 TRP A O 1
ATOM 698 N N . GLY A 1 85 ? -4.358 -26.424 -12.249 1.00 59.53 85 GLY A N 1
ATOM 699 C CA . GLY A 1 85 ? -4.476 -25.498 -13.383 1.00 59.53 85 GLY A CA 1
ATOM 700 C C . GLY A 1 85 ? -3.337 -25.590 -14.403 1.00 59.53 85 GLY A C 1
ATOM 701 O O . GLY A 1 85 ? -3.053 -24.590 -15.062 1.00 59.53 85 GLY A O 1
ATOM 702 N N . ARG A 1 86 ? -2.631 -26.723 -14.471 1.00 49.28 86 ARG A N 1
ATOM 703 C CA . ARG A 1 86 ? -1.547 -26.964 -15.430 1.00 49.28 86 ARG A CA 1
ATOM 704 C C . ARG A 1 86 ? -1.853 -28.158 -16.311 1.00 49.28 86 ARG A C 1
ATOM 706 O O . ARG A 1 86 ? -2.324 -29.167 -15.748 1.00 49.28 86 ARG A O 1
#